Protein AF-A0A1S3N5W5-F1 (afdb_monomer_lite)

Structure (mmCIF, N/CA/C/O backbone):
data_AF-A0A1S3N5W5-F1
#
_entry.id   AF-A0A1S3N5W5-F1
#
loop_
_atom_site.group_PDB
_atom_site.id
_atom_site.type_symbol
_atom_site.label_atom_id
_atom_site.label_alt_id
_atom_site.label_comp_id
_atom_site.label_asym_id
_atom_site.label_entity_id
_atom_site.label_seq_id
_atom_site.pdbx_PDB_ins_code
_atom_site.Cartn_x
_atom_site.Cartn_y
_atom_site.Cartn_z
_atom_site.occupancy
_atom_site.B_iso_or_equiv
_atom_site.auth_seq_id
_atom_site.auth_comp_id
_atom_site.auth_asym_id
_atom_site.auth_atom_id
_atom_site.pdbx_PDB_model_num
ATOM 1 N N . MET A 1 1 ? -21.357 9.509 22.830 1.00 54.25 1 MET A N 1
ATOM 2 C CA . MET A 1 1 ? -22.009 9.229 21.536 1.00 54.25 1 MET A CA 1
ATOM 3 C C . MET A 1 1 ? -20.932 9.216 20.471 1.00 54.25 1 MET A C 1
ATOM 5 O O . MET A 1 1 ? -20.289 10.240 20.273 1.00 54.25 1 MET A O 1
ATOM 9 N N . LEU A 1 2 ? -20.668 8.061 19.860 1.00 64.44 2 LEU A N 1
ATOM 10 C CA . LEU A 1 2 ? -19.846 7.996 18.650 1.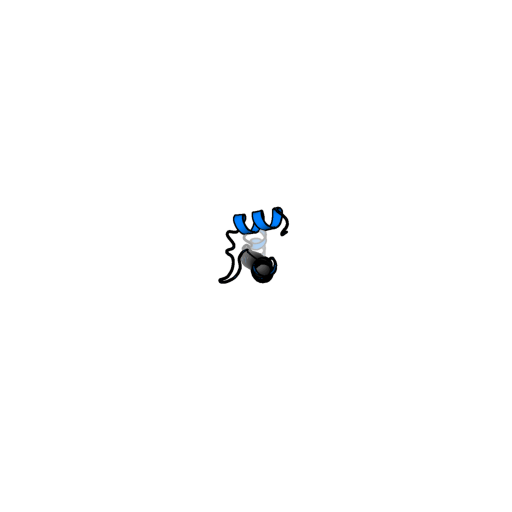00 64.44 2 LEU A CA 1
ATOM 11 C C . LEU A 1 2 ? -20.573 8.760 17.532 1.00 64.44 2 LEU A C 1
ATOM 13 O O . LEU A 1 2 ? -21.797 8.713 17.443 1.00 64.44 2 LEU A O 1
ATOM 17 N N . CYS A 1 3 ? -19.833 9.524 16.728 1.00 79.69 3 CYS A N 1
ATOM 18 C CA . CYS A 1 3 ? -20.386 10.273 15.596 1.00 79.69 3 CYS A CA 1
ATOM 19 C C . CYS A 1 3 ? -21.081 9.313 14.612 1.00 79.69 3 CYS A C 1
ATOM 21 O O . CYS A 1 3 ? -20.509 8.268 14.303 1.00 79.69 3 CYS A O 1
ATOM 23 N N . CYS A 1 4 ? -22.257 9.674 14.076 1.00 80.25 4 CYS A N 1
ATOM 24 C CA . CYS A 1 4 ? -23.024 8.832 13.139 1.00 80.25 4 CYS A CA 1
ATOM 25 C C . CYS A 1 4 ? -22.170 8.323 11.965 1.00 80.25 4 CYS A C 1
ATOM 27 O O . CYS A 1 4 ? -22.244 7.153 11.604 1.00 80.25 4 CYS A O 1
ATOM 29 N N . ARG A 1 5 ? -21.258 9.166 11.462 1.00 88.25 5 ARG A N 1
ATOM 30 C CA . ARG A 1 5 ? -20.338 8.817 10.366 1.00 88.25 5 ARG A CA 1
ATOM 31 C C . ARG A 1 5 ? -19.387 7.672 10.706 1.00 88.25 5 ARG A C 1
ATOM 33 O O . ARG A 1 5 ? -18.997 6.914 9.828 1.00 88.25 5 ARG A O 1
ATOM 40 N N . PHE A 1 6 ? -18.968 7.558 11.966 1.00 90.56 6 PHE A N 1
ATOM 41 C CA . PHE A 1 6 ? -18.067 6.484 12.374 1.00 90.56 6 PHE A CA 1
ATOM 42 C C . PHE A 1 6 ? -18.791 5.136 12.372 1.00 90.56 6 PHE A C 1
ATOM 44 O O . PHE A 1 6 ? -18.244 4.158 11.879 1.00 90.56 6 PHE A O 1
ATOM 51 N N . LEU A 1 7 ? -20.035 5.093 12.855 1.00 87.00 7 LEU A N 1
ATOM 52 C CA . LEU A 1 7 ? -20.844 3.871 12.828 1.00 87.00 7 LEU A CA 1
ATOM 53 C C . LEU A 1 7 ? -21.189 3.449 11.391 1.00 87.00 7 LEU A C 1
ATOM 55 O O . LEU A 1 7 ? -21.124 2.269 11.064 1.00 87.00 7 LEU A O 1
ATOM 59 N N . GLU A 1 8 ? -21.483 4.403 10.507 1.00 90.69 8 GLU A N 1
ATOM 60 C CA . GLU A 1 8 ? -21.665 4.126 9.075 1.00 90.69 8 GLU A CA 1
ATOM 61 C C . GLU A 1 8 ? -20.407 3.505 8.450 1.00 90.69 8 GLU A C 1
ATOM 63 O O . GLU A 1 8 ? -20.503 2.531 7.705 1.00 90.69 8 GLU A O 1
ATOM 68 N N . LEU A 1 9 ? -19.219 4.016 8.794 1.00 91.81 9 LEU A N 1
ATOM 69 C CA . LEU A 1 9 ? -17.942 3.469 8.327 1.00 91.81 9 LEU A CA 1
ATOM 70 C C . LEU A 1 9 ? -17.686 2.050 8.842 1.00 91.81 9 LEU A C 1
ATOM 72 O O . LEU A 1 9 ? -17.274 1.189 8.063 1.00 91.81 9 LEU A O 1
ATOM 76 N N . THR A 1 10 ? -17.925 1.781 10.128 1.00 90.88 10 THR A N 1
ATOM 77 C CA . THR A 1 10 ? -17.702 0.439 10.688 1.00 90.88 10 THR A CA 1
ATOM 78 C C . THR A 1 10 ? -18.649 -0.589 10.073 1.00 90.88 10 THR A C 1
ATOM 80 O O . THR A 1 10 ? -18.219 -1.708 9.800 1.00 90.88 10 THR A O 1
ATOM 83 N N . VAL A 1 11 ? -19.894 -0.202 9.768 1.00 90.31 11 VAL A N 1
ATOM 84 C CA . VAL A 1 11 ? -20.856 -1.038 9.031 1.00 90.31 11 VAL A CA 1
ATOM 85 C C . VAL A 1 11 ? -20.421 -1.244 7.580 1.00 90.31 11 VAL A C 1
ATOM 87 O O . VAL A 1 11 ? -20.401 -2.382 7.114 1.00 90.31 11 VAL A O 1
ATOM 90 N N . PHE A 1 12 ? -20.033 -0.177 6.873 1.00 92.75 12 PHE A N 1
ATOM 91 C CA . PHE A 1 12 ? -19.600 -0.243 5.473 1.00 92.75 12 PHE A CA 1
ATOM 92 C C . PHE A 1 12 ? -18.415 -1.197 5.282 1.00 92.75 12 PHE A C 1
ATOM 94 O O . PHE A 1 12 ? -18.437 -2.054 4.401 1.00 92.75 12 PHE A O 1
ATOM 101 N N . TYR A 1 13 ? -17.409 -1.096 6.153 1.00 91.81 13 TYR A N 1
ATOM 102 C CA . TYR A 1 13 ? -16.232 -1.968 6.138 1.00 91.81 13 TYR A CA 1
ATOM 103 C C . TYR A 1 13 ? -16.434 -3.295 6.888 1.00 91.81 13 TYR A C 1
ATOM 105 O O . TYR A 1 13 ? -15.488 -4.067 7.025 1.00 91.81 13 TYR A O 1
ATOM 113 N N . GLN A 1 14 ? -17.651 -3.574 7.370 1.00 91.19 14 GLN A N 1
ATOM 114 C CA . GLN A 1 14 ? -18.023 -4.808 8.073 1.00 91.19 14 GLN A CA 1
ATOM 115 C C . GLN A 1 14 ? -17.123 -5.143 9.276 1.00 91.19 14 GLN A C 1
ATOM 117 O O . GLN A 1 14 ? -16.883 -6.312 9.596 1.00 91.19 14 GLN A O 1
ATOM 122 N N . VAL A 1 15 ? -16.633 -4.117 9.971 1.00 89.44 15 VAL A N 1
ATOM 123 C CA . VAL A 1 15 ? -15.803 -4.289 11.164 1.00 89.44 15 VAL A CA 1
ATOM 124 C C . VAL A 1 15 ? -16.698 -4.722 12.319 1.00 89.44 15 VAL A C 1
ATOM 126 O O . VAL A 1 15 ? -17.684 -4.063 12.643 1.00 89.44 15 VAL A O 1
ATOM 129 N N . LYS A 1 16 ? -16.362 -5.851 12.948 1.00 85.44 16 LYS A N 1
ATOM 130 C CA . LYS A 1 16 ? -17.111 -6.401 14.083 1.00 85.44 16 LYS A CA 1
ATOM 131 C C . LYS A 1 16 ? -16.460 -5.997 15.401 1.00 85.44 16 LYS A C 1
ATOM 133 O O . LYS A 1 16 ? -15.236 -5.926 15.496 1.00 85.44 16 LYS A O 1
ATOM 138 N N . ALA A 1 17 ? -17.287 -5.749 16.413 1.00 83.25 17 ALA A N 1
ATOM 139 C CA . ALA A 1 17 ? -16.818 -5.495 17.771 1.00 83.25 17 ALA A CA 1
ATOM 140 C C . ALA A 1 17 ? -16.099 -6.737 18.325 1.00 83.25 17 ALA A C 1
ATOM 142 O O . ALA A 1 17 ? -16.455 -7.872 17.986 1.00 83.25 17 ALA A O 1
ATOM 143 N N . LYS A 1 18 ? -15.078 -6.532 19.163 1.00 83.38 18 LYS A N 1
ATOM 144 C CA . LYS A 1 18 ? -14.379 -7.644 19.821 1.00 83.38 18 LYS A CA 1
ATOM 145 C C . LYS A 1 18 ? -15.254 -8.242 20.926 1.00 83.38 18 LYS A C 1
ATOM 147 O O . LYS A 1 18 ? -16.181 -7.607 21.421 1.00 83.38 18 LYS A O 1
ATOM 152 N N . MET A 1 19 ? -14.968 -9.481 21.330 1.00 79.00 19 MET A N 1
ATOM 153 C CA . MET A 1 19 ? -15.709 -10.145 22.408 1.00 79.00 19 MET A CA 1
ATOM 154 C C . MET A 1 19 ? -15.631 -9.313 23.699 1.00 79.00 19 MET A C 1
ATOM 156 O O . MET A 1 19 ? -14.540 -9.011 24.173 1.00 79.00 19 MET A O 1
ATOM 160 N N . GLY A 1 20 ? -16.790 -8.930 24.240 1.00 78.75 20 GLY A N 1
ATOM 161 C CA . GLY A 1 20 ? -16.897 -8.044 25.405 1.00 78.75 20 GLY A CA 1
ATOM 162 C C . GLY A 1 20 ? -17.062 -6.555 25.073 1.00 78.75 20 GLY A C 1
ATOM 163 O O . GLY A 1 20 ? -17.388 -5.777 25.966 1.00 78.75 20 GLY A O 1
ATOM 164 N N . GLU A 1 21 ? -16.913 -6.147 23.808 1.00 81.25 21 GLU A N 1
ATOM 165 C CA . GLU A 1 21 ? -17.252 -4.799 23.344 1.00 81.25 21 GLU A CA 1
ATOM 166 C C . GLU A 1 21 ? -18.716 -4.742 22.871 1.00 81.25 21 GLU A C 1
ATOM 168 O O . GLU A 1 21 ? -19.178 -5.601 22.121 1.00 81.25 21 GLU A O 1
ATOM 173 N N . LYS A 1 22 ? -19.455 -3.703 23.285 1.00 80.31 22 LYS A N 1
ATOM 174 C CA . LYS A 1 22 ? -20.839 -3.466 22.831 1.00 80.31 22 LYS A CA 1
ATOM 175 C C . LYS A 1 22 ? -20.894 -2.912 21.401 1.00 80.31 22 LYS A C 1
ATOM 177 O O . LYS A 1 22 ? -21.828 -3.207 20.664 1.00 80.31 22 LYS A O 1
ATOM 182 N N . GLU A 1 23 ? -19.899 -2.112 21.025 1.00 83.12 23 GLU A N 1
ATOM 183 C CA . GLU A 1 23 ? -19.770 -1.442 19.728 1.00 83.12 23 GLU A CA 1
ATOM 184 C C . GLU A 1 23 ? -18.291 -1.396 19.327 1.00 83.12 23 GLU A C 1
ATOM 186 O O . GLU A 1 23 ? -17.411 -1.431 20.189 1.00 83.12 23 GLU A O 1
ATOM 191 N N . VAL A 1 24 ? -18.008 -1.297 18.025 1.00 88.38 24 VAL A N 1
ATOM 192 C CA . VAL A 1 24 ? -16.633 -1.134 17.531 1.00 88.38 24 VAL A CA 1
ATOM 193 C C . VAL A 1 24 ? -16.050 0.155 18.097 1.00 88.38 24 VAL A C 1
ATOM 195 O O . VAL A 1 24 ? -16.581 1.240 17.867 1.00 88.38 24 VAL A O 1
ATOM 198 N N . SER A 1 25 ? -14.934 0.051 18.813 1.00 89.25 25 SER A N 1
ATOM 199 C CA . SER A 1 25 ? -14.215 1.232 19.279 1.00 89.25 25 SER A CA 1
ATOM 200 C C . SER A 1 25 ? -13.418 1.884 18.136 1.00 89.25 25 SER A C 1
ATOM 202 O O . SER A 1 25 ? -12.929 1.187 17.240 1.00 89.25 25 SER A O 1
ATOM 204 N N . PRO A 1 26 ? -13.210 3.216 18.162 1.00 90.50 26 PRO A N 1
ATOM 205 C CA . PRO A 1 26 ? -12.318 3.889 17.219 1.00 90.50 26 PRO A CA 1
ATOM 206 C C . PRO A 1 26 ? -10.923 3.273 17.184 1.00 90.50 26 PRO A C 1
ATOM 208 O O . PRO A 1 26 ? -10.352 3.129 16.111 1.00 90.50 26 PRO A O 1
ATOM 211 N N . ASN A 1 27 ? -10.399 2.855 18.339 1.00 90.44 27 ASN A N 1
ATOM 212 C CA . ASN A 1 27 ? -9.108 2.182 18.418 1.00 90.44 27 ASN A CA 1
ATOM 213 C C . ASN A 1 27 ? -9.092 0.900 17.570 1.00 90.44 27 ASN A C 1
ATOM 215 O O . ASN A 1 27 ? -8.233 0.770 16.705 1.00 90.44 27 ASN A O 1
ATOM 219 N N . THR A 1 28 ? -10.085 0.018 17.730 1.00 90.19 28 THR A N 1
ATOM 220 C CA . THR A 1 28 ? -10.190 -1.214 16.935 1.00 90.19 28 THR A CA 1
ATOM 221 C C . THR A 1 28 ? -10.219 -0.927 15.431 1.00 90.19 28 THR A C 1
ATOM 223 O O . THR A 1 28 ? -9.487 -1.568 14.680 1.00 90.19 28 THR A O 1
ATOM 226 N N . PHE A 1 29 ? -11.016 0.048 14.984 1.00 91.81 29 PHE A N 1
ATOM 227 C CA . PHE A 1 29 ? -11.096 0.395 13.562 1.00 91.81 29 PHE A CA 1
ATOM 228 C C . PHE A 1 29 ? -9.783 0.994 13.032 1.00 91.81 29 PHE A C 1
ATOM 230 O O . PHE A 1 29 ? -9.250 0.547 12.016 1.00 91.81 29 PHE A O 1
ATOM 237 N N . PHE A 1 30 ? -9.244 2.003 13.722 1.00 93.00 30 PHE A N 1
ATOM 238 C CA . PHE A 1 30 ? -8.076 2.737 13.245 1.00 93.00 30 PHE A CA 1
ATOM 239 C C . PHE A 1 30 ? -6.779 1.941 13.346 1.00 93.00 30 PHE A C 1
ATOM 241 O O . PHE A 1 30 ? -5.903 2.174 12.523 1.00 93.00 30 PHE A O 1
ATOM 248 N N . SER A 1 31 ? -6.655 0.984 14.269 1.00 93.06 31 SER A N 1
ATOM 249 C CA . SER A 1 31 ? -5.516 0.060 14.279 1.00 93.06 31 SER A CA 1
ATOM 250 C C . SER A 1 31 ? -5.473 -0.783 13.004 1.00 93.06 31 SER A C 1
ATOM 252 O O . SER A 1 31 ? -4.458 -0.788 12.319 1.00 93.06 31 SER A O 1
ATOM 254 N N . VAL A 1 32 ? -6.596 -1.397 12.613 1.00 92.00 32 VAL A N 1
ATOM 255 C CA . VAL A 1 32 ? -6.670 -2.181 11.366 1.00 92.00 32 VAL A CA 1
ATOM 256 C C . VAL A 1 32 ? -6.378 -1.305 10.147 1.00 92.00 32 VAL A C 1
ATOM 258 O O . VAL A 1 32 ? -5.613 -1.690 9.265 1.00 92.00 32 VAL A O 1
ATOM 261 N N . TRP A 1 33 ? -6.966 -0.107 10.103 1.00 93.88 33 TRP A N 1
ATOM 262 C CA . TRP A 1 33 ? -6.739 0.827 9.001 1.00 93.88 33 TRP A CA 1
ATOM 263 C C . TRP A 1 33 ? -5.286 1.305 8.914 1.00 93.88 33 TRP A C 1
ATOM 265 O O . TRP A 1 33 ? -4.739 1.449 7.818 1.00 93.88 33 TRP A O 1
ATOM 275 N N . HIS A 1 34 ? -4.664 1.565 10.063 1.00 96.19 34 HIS A N 1
ATOM 276 C CA . HIS A 1 34 ? -3.272 1.976 10.150 1.00 96.19 34 HIS A CA 1
ATOM 277 C C . HIS A 1 34 ? -2.344 0.882 9.621 1.00 96.19 34 HIS A C 1
ATOM 279 O O . HIS A 1 34 ? -1.494 1.174 8.779 1.00 96.19 34 HIS A O 1
ATOM 285 N N . ASP A 1 35 ? -2.541 -0.360 10.060 1.00 96.12 35 ASP A N 1
ATOM 286 C CA . ASP A 1 35 ? -1.723 -1.496 9.636 1.00 96.12 35 ASP A CA 1
ATOM 287 C C . ASP A 1 35 ? -1.856 -1.716 8.124 1.00 96.12 35 ASP A C 1
ATOM 289 O O . ASP A 1 35 ? -0.854 -1.703 7.406 1.00 96.12 35 ASP A O 1
ATOM 293 N N . PHE A 1 36 ? -3.094 -1.741 7.612 1.00 96.38 36 PHE A N 1
ATOM 294 C CA . PHE A 1 36 ? -3.363 -1.798 6.173 1.00 96.38 36 PHE A CA 1
ATOM 295 C C . PHE A 1 36 ? -2.660 -0.673 5.399 1.00 96.38 36 PHE A C 1
ATOM 297 O O . PHE A 1 36 ? -2.005 -0.917 4.386 1.00 96.38 36 PHE A O 1
ATOM 304 N N . SER A 1 37 ? -2.779 0.570 5.871 1.00 97.69 37 SER A N 1
ATOM 305 C CA . SER A 1 37 ? -2.192 1.731 5.195 1.00 97.69 37 SER A CA 1
ATOM 306 C C . SER A 1 37 ? -0.664 1.697 5.213 1.00 97.69 37 SER A C 1
ATOM 308 O O . SER A 1 37 ? -0.024 2.125 4.248 1.00 97.69 37 SER A O 1
ATOM 310 N N . SER A 1 38 ? -0.063 1.207 6.301 1.00 98.06 38 SER A N 1
ATOM 311 C CA . SER A 1 38 ? 1.388 1.074 6.411 1.00 98.06 38 SER A CA 1
ATOM 312 C C . SER A 1 38 ? 1.916 0.024 5.440 1.00 98.06 38 SER A C 1
ATOM 314 O O . SER A 1 38 ? 2.831 0.330 4.671 1.00 98.06 38 SER A O 1
ATOM 316 N N . ASP A 1 39 ? 1.287 -1.151 5.403 1.00 98.25 39 ASP A N 1
ATOM 317 C CA . ASP A 1 39 ? 1.639 -2.223 4.470 1.00 98.25 39 ASP A CA 1
ATOM 318 C C . ASP A 1 39 ? 1.462 -1.771 3.019 1.00 98.25 39 ASP A C 1
ATOM 320 O O . ASP A 1 39 ? 2.361 -1.934 2.189 1.00 98.25 39 ASP A O 1
ATOM 324 N N . PHE A 1 40 ? 0.334 -1.121 2.715 1.00 98.31 40 PHE A N 1
ATOM 325 C CA . PHE A 1 40 ? 0.065 -0.571 1.390 1.00 98.31 40 PHE A CA 1
ATOM 326 C C . PHE A 1 40 ? 1.146 0.426 0.961 1.00 98.31 40 PHE A C 1
ATOM 328 O O . PHE A 1 40 ? 1.648 0.355 -0.161 1.00 98.31 40 PHE A O 1
ATOM 335 N N . LYS A 1 41 ? 1.547 1.342 1.848 1.00 98.00 41 LYS A N 1
ATOM 336 C CA . LYS A 1 41 ? 2.604 2.328 1.582 1.00 98.00 41 LYS A CA 1
ATOM 337 C C . LYS A 1 41 ? 3.939 1.651 1.266 1.00 98.00 41 LYS A C 1
ATOM 339 O O . LYS A 1 41 ? 4.651 2.102 0.364 1.00 98.00 41 LYS A O 1
ATOM 344 N N . ASP A 1 42 ? 4.299 0.601 1.994 1.00 98.19 42 ASP A N 1
ATOM 345 C CA . ASP A 1 42 ? 5.580 -0.080 1.804 1.00 98.19 42 ASP A CA 1
ATOM 346 C C . ASP A 1 42 ? 5.586 -0.931 0.527 1.00 98.19 42 ASP A C 1
ATOM 348 O O . ASP A 1 42 ? 6.541 -0.862 -0.257 1.00 98.19 42 ASP A O 1
ATOM 352 N N . LEU A 1 43 ? 4.482 -1.630 0.242 1.00 98.31 43 LEU A N 1
ATOM 353 C CA . LEU A 1 43 ? 4.268 -2.323 -1.031 1.00 98.31 43 LEU A CA 1
ATOM 354 C C 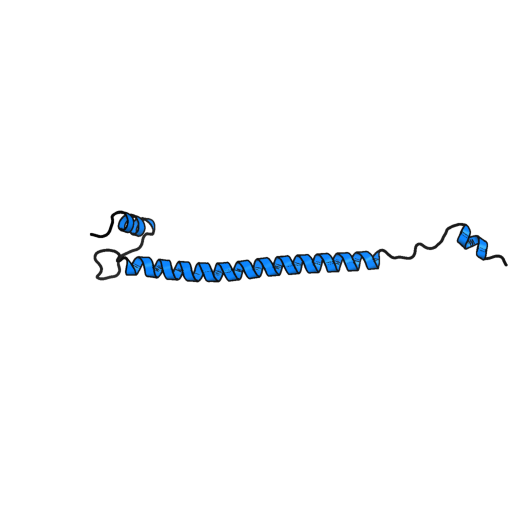. LEU A 1 43 ? 4.305 -1.349 -2.209 1.00 98.31 43 LEU A C 1
ATOM 356 O O . LEU A 1 43 ? 5.037 -1.575 -3.169 1.00 98.31 43 LEU A O 1
ATOM 360 N N . TRP A 1 44 ? 3.608 -0.216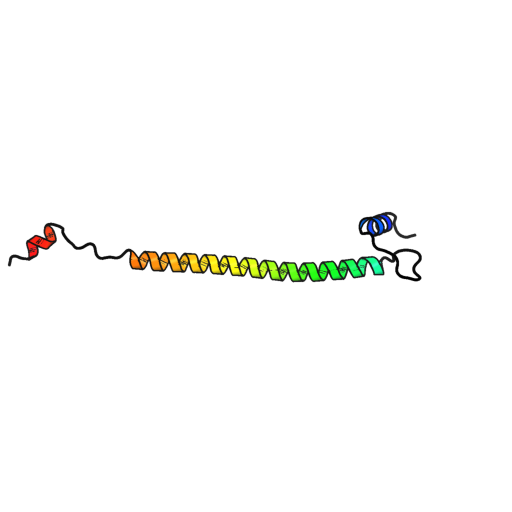 -2.112 1.00 98.00 44 TRP A N 1
ATOM 361 C CA . TRP A 1 44 ? 3.599 0.810 -3.153 1.00 98.00 44 TRP A CA 1
ATOM 362 C C . TRP A 1 44 ? 5.010 1.304 -3.486 1.00 98.00 44 TRP A C 1
ATOM 364 O O . TRP A 1 44 ? 5.378 1.414 -4.658 1.00 98.00 44 TRP A O 1
ATOM 374 N N . LYS A 1 45 ? 5.841 1.574 -2.473 1.00 98.06 45 LYS A N 1
ATOM 375 C CA . LYS A 1 45 ? 7.241 1.981 -2.685 1.00 98.06 45 LYS A CA 1
ATOM 376 C C . LYS A 1 45 ? 8.058 0.888 -3.372 1.00 98.06 45 LYS A C 1
ATOM 378 O O . LYS A 1 45 ? 8.847 1.192 -4.270 1.00 98.06 45 LYS A O 1
ATOM 383 N N . LYS A 1 46 ? 7.879 -0.369 -2.957 1.00 98.31 46 LYS A N 1
ATOM 384 C CA . LYS A 1 46 ? 8.578 -1.524 -3.534 1.00 98.31 46 LYS A CA 1
ATOM 385 C C . LYS A 1 46 ? 8.210 -1.720 -5.005 1.00 98.31 46 LYS A C 1
ATOM 387 O O . LYS A 1 46 ? 9.111 -1.786 -5.841 1.00 98.31 46 LYS A O 1
ATOM 392 N N . GLU A 1 47 ? 6.919 -1.739 -5.318 1.00 98.00 47 GLU A N 1
ATOM 393 C CA . GLU A 1 47 ? 6.415 -1.911 -6.683 1.00 98.00 47 GLU A CA 1
ATOM 394 C C . GLU A 1 47 ? 6.879 -0.772 -7.600 1.00 98.00 47 GLU A C 1
ATOM 396 O O . GLU A 1 47 ? 7.406 -1.020 -8.683 1.00 98.00 47 GLU A O 1
ATOM 401 N N . ASN A 1 48 ? 6.819 0.484 -7.143 1.00 98.06 48 ASN A N 1
ATOM 402 C CA . ASN A 1 48 ? 7.329 1.615 -7.928 1.00 98.06 48 ASN A CA 1
ATOM 403 C C . ASN A 1 48 ? 8.827 1.507 -8.225 1.00 98.06 48 ASN A C 1
ATOM 405 O O . ASN A 1 48 ? 9.265 1.808 -9.339 1.00 98.06 48 ASN A O 1
ATOM 409 N N . LYS A 1 49 ? 9.623 1.052 -7.251 1.00 98.06 49 LYS A N 1
ATOM 410 C CA . LYS A 1 49 ? 11.053 0.809 -7.463 1.00 98.06 49 LYS A CA 1
ATOM 411 C C . LYS A 1 49 ? 11.278 -0.288 -8.504 1.00 98.06 49 LYS A C 1
ATOM 413 O O . LYS A 1 49 ? 12.132 -0.116 -9.371 1.00 98.06 49 LYS A O 1
ATOM 418 N N . MET A 1 50 ? 10.518 -1.381 -8.444 1.00 98.12 50 MET A N 1
ATOM 419 C CA . MET A 1 50 ? 10.615 -2.477 -9.413 1.00 98.12 50 MET A CA 1
ATOM 420 C C . MET A 1 50 ? 10.242 -2.024 -10.826 1.00 98.12 50 MET A C 1
ATOM 422 O O . MET A 1 50 ? 11.014 -2.251 -11.757 1.00 98.12 50 MET A O 1
ATOM 426 N N . ILE A 1 51 ? 9.128 -1.302 -10.979 1.00 97.81 51 ILE A N 1
ATOM 427 C CA . ILE A 1 51 ? 8.694 -0.737 -12.264 1.00 97.81 51 ILE A CA 1
ATOM 428 C C . ILE A 1 51 ? 9.780 0.178 -12.838 1.00 97.81 51 ILE A C 1
ATOM 430 O O . ILE A 1 51 ? 10.127 0.070 -14.016 1.00 97.81 51 ILE A O 1
ATOM 434 N N . LEU A 1 52 ? 10.354 1.064 -12.019 1.00 97.56 52 LEU A N 1
ATOM 435 C CA . LEU A 1 52 ? 11.417 1.961 -12.465 1.00 97.56 52 LEU A CA 1
ATOM 436 C C . LEU A 1 52 ? 12.663 1.189 -12.923 1.00 97.56 52 LEU A C 1
ATOM 438 O O . LEU A 1 52 ? 13.206 1.478 -13.989 1.00 97.56 52 LEU A O 1
ATOM 442 N N . GLN A 1 53 ? 13.091 0.185 -12.152 1.00 97.94 53 GLN A N 1
ATOM 443 C CA . GLN A 1 53 ? 14.232 -0.665 -12.503 1.00 97.94 53 GLN A CA 1
ATOM 444 C C . GLN A 1 53 ? 13.997 -1.437 -13.802 1.00 97.94 53 GLN A C 1
ATOM 446 O O . GLN A 1 53 ? 14.904 -1.544 -14.626 1.00 97.94 53 GLN A O 1
ATOM 451 N N . GLU A 1 54 ? 12.792 -1.960 -14.016 1.00 97.44 54 GLU A N 1
ATOM 452 C CA . GLU A 1 54 ? 12.469 -2.683 -15.241 1.00 97.44 54 GLU A CA 1
ATOM 453 C C . GLU A 1 54 ? 12.461 -1.757 -16.464 1.00 97.44 54 GLU A C 1
ATOM 455 O O . GLU A 1 54 ? 12.982 -2.121 -17.521 1.00 97.44 54 GLU A O 1
ATOM 460 N N . ARG A 1 55 ? 11.937 -0.533 -16.326 1.00 97.31 55 ARG A N 1
ATOM 461 C CA . ARG A 1 55 ? 11.984 0.474 -17.399 1.00 97.31 55 ARG A CA 1
ATOM 462 C C . ARG A 1 55 ? 13.418 0.875 -17.741 1.00 97.31 55 ARG A C 1
ATOM 464 O O . ARG A 1 55 ? 13.731 1.010 -18.922 1.00 97.31 55 ARG A O 1
ATOM 471 N N . LEU A 1 56 ? 14.282 1.014 -16.737 1.00 97.06 56 LEU A N 1
ATOM 472 C CA . LEU A 1 56 ? 15.700 1.320 -16.926 1.00 97.06 56 LEU A CA 1
ATOM 473 C C . LEU A 1 56 ? 16.426 0.189 -17.668 1.00 97.06 56 LEU A C 1
ATOM 475 O O . LEU A 1 56 ? 17.030 0.444 -18.706 1.00 97.06 56 LEU A O 1
ATOM 479 N N . LYS A 1 57 ? 16.257 -1.066 -17.232 1.00 96.69 57 LYS A N 1
ATOM 480 C CA . LYS A 1 57 ? 16.821 -2.240 -17.925 1.00 96.69 57 LYS A CA 1
ATOM 481 C C . LYS A 1 57 ? 16.364 -2.333 -19.382 1.00 96.69 57 LYS A C 1
ATOM 483 O O . LYS A 1 57 ? 17.167 -2.612 -20.267 1.00 96.69 57 LYS A O 1
ATOM 488 N N . LYS A 1 58 ? 15.077 -2.075 -19.653 1.00 95.62 58 LYS A N 1
ATOM 489 C CA . LYS A 1 58 ? 14.536 -2.054 -21.025 1.00 95.62 58 LYS A CA 1
ATOM 490 C C . LYS A 1 58 ? 15.185 -0.962 -21.882 1.00 95.62 58 LYS A C 1
ATOM 492 O O . LYS A 1 58 ? 15.457 -1.200 -23.057 1.00 95.62 58 LYS A O 1
ATOM 497 N N . ALA A 1 59 ? 15.451 0.213 -21.312 1.00 94.75 59 ALA A N 1
ATOM 498 C CA . ALA A 1 59 ? 16.131 1.299 -22.017 1.00 94.75 59 ALA A CA 1
ATOM 499 C C . ALA A 1 59 ? 17.607 0.969 -22.311 1.00 94.75 59 ALA A C 1
ATOM 501 O O . ALA A 1 59 ? 18.062 1.169 -23.438 1.00 94.75 59 ALA A O 1
ATOM 502 N N . GLU A 1 60 ? 18.332 0.416 -21.335 1.00 94.50 60 GLU A N 1
ATOM 503 C CA . GLU A 1 60 ? 19.729 -0.019 -21.493 1.00 94.50 60 GLU A CA 1
ATOM 504 C C . GLU A 1 60 ? 19.872 -1.096 -22.575 1.00 94.50 60 GLU A C 1
ATOM 506 O O . GLU A 1 60 ? 20.737 -1.004 -23.448 1.00 94.50 60 GLU A O 1
ATOM 511 N N . GLU A 1 61 ? 18.978 -2.084 -22.565 1.00 94.25 61 GLU A N 1
ATOM 512 C CA . GLU A 1 61 ? 18.957 -3.158 -23.553 1.00 94.25 61 GLU A CA 1
ATOM 513 C C . GLU A 1 61 ? 18.654 -2.633 -24.965 1.00 94.25 61 GLU A C 1
ATOM 515 O O . GLU A 1 61 ? 19.307 -3.028 -25.932 1.00 94.25 61 GLU A O 1
ATOM 520 N N . CYS A 1 62 ? 17.725 -1.680 -25.095 1.00 91.38 62 CYS A N 1
ATOM 521 C CA . CYS A 1 62 ? 17.447 -1.012 -26.367 1.00 91.38 62 CYS A CA 1
ATOM 522 C C . CYS A 1 62 ? 18.697 -0.300 -26.916 1.00 91.38 62 CYS A C 1
ATOM 524 O O . CYS A 1 62 ? 19.033 -0.436 -28.097 1.00 91.38 62 CYS A O 1
ATOM 526 N N . PHE A 1 63 ? 19.434 0.405 -26.052 1.00 90.56 63 PHE A N 1
ATOM 527 C CA . PHE A 1 63 ? 20.674 1.080 -26.436 1.00 90.56 63 PHE A CA 1
ATOM 528 C C . PHE A 1 63 ? 21.776 0.089 -26.844 1.00 90.56 63 PHE A C 1
ATOM 530 O O . PHE A 1 63 ? 22.438 0.287 -27.867 1.00 90.56 63 PHE A O 1
ATOM 537 N N . ARG A 1 64 ? 21.944 -1.010 -26.093 1.00 90.06 64 ARG A N 1
ATOM 538 C CA . ARG A 1 64 ? 22.894 -2.086 -26.420 1.00 90.06 64 ARG A CA 1
ATOM 539 C C . ARG A 1 64 ? 22.602 -2.685 -27.796 1.00 90.06 64 ARG A C 1
ATOM 541 O O . ARG A 1 64 ? 23.499 -2.749 -28.635 1.00 90.06 64 ARG A O 1
ATOM 548 N N . GLN A 1 65 ? 21.344 -3.037 -28.059 1.00 86.44 65 GLN A N 1
ATOM 549 C CA . GLN A 1 65 ? 20.923 -3.575 -29.353 1.00 86.44 65 GLN A CA 1
ATOM 550 C C . GLN A 1 65 ? 21.144 -2.581 -30.497 1.00 86.44 65 GLN A C 1
ATOM 552 O O . GLN A 1 65 ? 21.565 -2.980 -31.582 1.00 86.44 65 GLN A O 1
ATOM 557 N N . ALA A 1 66 ? 20.882 -1.288 -30.284 1.00 83.56 66 ALA A N 1
ATOM 558 C CA . ALA A 1 66 ? 21.145 -0.262 -31.292 1.00 83.56 66 ALA A CA 1
ATOM 559 C C . ALA A 1 66 ? 22.645 -0.166 -31.627 1.00 83.56 66 ALA A C 1
ATOM 561 O O . ALA A 1 66 ? 23.010 -0.107 -32.803 1.00 83.56 66 ALA A O 1
ATOM 562 N N . LYS A 1 67 ? 23.517 -0.227 -30.611 1.00 79.25 67 LYS A N 1
ATOM 563 C CA . LYS A 1 67 ? 24.977 -0.229 -30.786 1.00 79.25 67 LYS A CA 1
ATOM 564 C C . LYS A 1 67 ? 25.469 -1.472 -31.536 1.00 79.25 67 LYS A C 1
ATOM 566 O O . LYS A 1 67 ? 26.290 -1.342 -32.439 1.00 79.25 67 LYS A O 1
ATOM 571 N N . GLU A 1 68 ? 24.948 -2.654 -31.210 1.00 76.25 68 GLU A N 1
ATOM 572 C CA . GLU A 1 68 ? 25.294 -3.919 -31.882 1.00 76.25 68 GLU A CA 1
ATOM 573 C C . GLU A 1 68 ? 24.794 -3.979 -33.336 1.00 76.25 68 GLU A C 1
ATOM 575 O O . GLU A 1 68 ? 25.492 -4.458 -34.232 1.00 76.25 68 GLU A O 1
ATOM 580 N N . LYS A 1 69 ? 23.602 -3.440 -33.616 1.00 70.81 69 LYS A N 1
ATOM 581 C CA . LYS A 1 69 ? 23.086 -3.327 -34.990 1.00 70.81 69 LYS A CA 1
ATOM 582 C C . LYS A 1 69 ? 23.904 -2.340 -35.831 1.00 70.81 69 LYS A C 1
ATOM 584 O O . LYS A 1 69 ? 24.134 -2.598 -37.013 1.00 70.81 69 LYS A O 1
ATOM 589 N N . ALA A 1 70 ? 24.381 -1.245 -35.236 1.00 63.06 70 ALA A N 1
ATOM 590 C CA . ALA A 1 70 ? 25.246 -0.279 -35.913 1.00 63.06 70 ALA A CA 1
ATOM 591 C C . ALA A 1 70 ? 26.624 -0.868 -36.268 1.00 63.06 70 ALA A C 1
ATOM 593 O O . ALA A 1 70 ? 27.135 -0.601 -37.355 1.00 63.06 70 ALA A O 1
ATOM 594 N N . THR A 1 71 ? 27.207 -1.711 -35.407 1.00 59.97 71 THR A N 1
ATOM 595 C CA . THR A 1 71 ? 28.496 -2.367 -35.689 1.00 59.97 71 THR A CA 1
ATOM 596 C C . THR A 1 71 ? 28.388 -3.465 -36.751 1.00 59.97 71 THR A C 1
ATOM 598 O O . THR A 1 71 ? 29.297 -3.599 -37.568 1.00 59.97 71 THR A O 1
ATOM 601 N N . TYR A 1 72 ? 27.276 -4.208 -36.820 1.00 55.16 72 TYR A N 1
ATOM 602 C CA . TYR A 1 72 ? 27.074 -5.241 -37.851 1.00 55.16 72 TYR A CA 1
ATOM 603 C C . TYR A 1 72 ? 26.747 -4.668 -39.249 1.00 55.16 72 TYR A C 1
ATOM 605 O O . TYR A 1 72 ? 27.007 -5.313 -40.267 1.00 55.16 72 TYR A O 1
ATOM 613 N N . SER A 1 73 ? 26.220 -3.439 -39.330 1.00 54.16 73 SER A N 1
ATOM 614 C CA . SER A 1 73 ? 25.859 -2.777 -40.597 1.00 54.16 73 SER A CA 1
ATOM 615 C C . SER A 1 73 ? 27.058 -2.286 -41.427 1.00 54.16 73 SER A C 1
ATOM 617 O O . SER A 1 73 ? 26.867 -1.834 -42.559 1.00 54.16 73 SER A O 1
ATOM 619 N N . VAL A 1 74 ? 28.290 -2.381 -40.921 1.00 51.97 74 VAL A N 1
ATOM 620 C CA . VAL A 1 74 ? 29.502 -2.015 -41.672 1.00 51.97 74 VAL A CA 1
ATOM 621 C C . VAL A 1 74 ? 30.122 -3.268 -42.297 1.00 51.97 74 VAL A C 1
ATOM 623 O O . VAL A 1 74 ? 31.258 -3.632 -42.013 1.00 51.97 74 VAL A O 1
ATOM 626 N N . LYS A 1 75 ? 29.393 -3.961 -43.180 1.00 53.66 75 LYS A N 1
ATOM 627 C CA . LYS A 1 75 ? 30.082 -4.809 -44.166 1.00 53.66 75 LYS A CA 1
ATOM 628 C C . LYS A 1 75 ? 30.694 -3.864 -45.202 1.00 53.66 75 LYS A C 1
ATOM 630 O O . LYS A 1 75 ? 29.941 -3.077 -45.783 1.00 53.66 75 LYS A O 1
ATOM 635 N N . PRO A 1 76 ? 32.018 -3.889 -45.445 1.00 54.78 76 PRO A N 1
ATOM 636 C 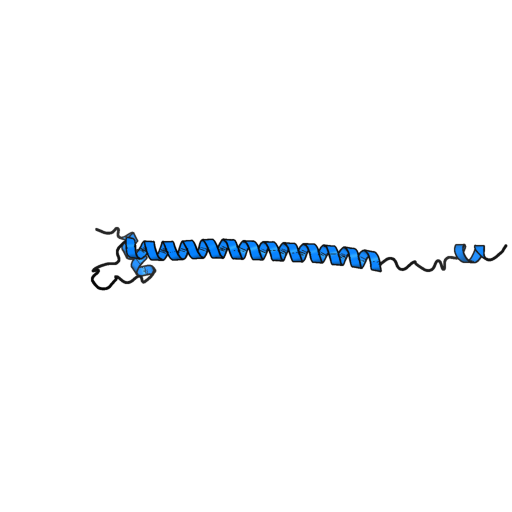CA . PRO A 1 76 ? 32.611 -3.063 -46.485 1.00 54.78 76 PRO A CA 1
ATOM 637 C C . PRO A 1 76 ? 31.922 -3.421 -47.801 1.00 54.78 76 PRO A C 1
ATOM 639 O O . PRO A 1 76 ? 31.977 -4.568 -48.248 1.00 54.78 76 PRO A O 1
ATOM 642 N N . LYS A 1 77 ? 31.214 -2.458 -48.405 1.00 53.78 77 LYS A N 1
ATOM 643 C CA . LYS A 1 77 ? 30.752 -2.604 -49.785 1.00 53.78 77 LYS A CA 1
ATOM 644 C C . LYS A 1 77 ? 32.002 -2.895 -50.603 1.00 53.78 77 LYS A C 1
ATOM 646 O O . LYS A 1 77 ? 32.876 -2.036 -50.691 1.00 53.78 77 LYS A O 1
ATOM 651 N N . HIS A 1 78 ? 32.101 -4.104 -51.152 1.00 56.59 78 HIS A N 1
ATOM 652 C CA . HIS A 1 78 ? 33.138 -4.440 -52.115 1.00 56.59 78 HIS A CA 1
ATOM 653 C C . HIS A 1 78 ? 33.141 -3.324 -53.161 1.00 56.59 78 HIS A C 1
ATOM 655 O O . HIS A 1 78 ? 32.108 -3.072 -53.786 1.00 56.59 78 HIS A O 1
ATOM 661 N N . ALA A 1 79 ? 34.253 -2.601 -53.294 1.00 59.47 79 ALA A N 1
ATOM 662 C CA . ALA A 1 79 ? 34.382 -1.524 -54.262 1.00 59.47 79 ALA A CA 1
ATOM 663 C C . ALA A 1 79 ? 34.411 -2.143 -55.668 1.00 59.47 79 ALA A C 1
ATOM 665 O O . ALA A 1 79 ? 35.458 -2.344 -56.264 1.00 59.47 79 ALA A O 1
ATOM 666 N N . SER A 1 80 ? 33.241 -2.511 -56.188 1.00 59.88 80 SER A N 1
ATOM 667 C CA . SER A 1 80 ? 33.045 -3.030 -57.545 1.00 59.88 80 SER A CA 1
ATOM 668 C C . SER A 1 80 ? 32.943 -1.912 -58.587 1.00 59.88 80 SER A C 1
ATOM 670 O O . SER A 1 80 ? 32.743 -2.188 -59.770 1.00 59.88 80 SER A O 1
ATOM 672 N N . GLY A 1 81 ? 33.081 -0.651 -58.161 1.00 59.94 81 GLY A N 1
ATOM 673 C CA . GLY A 1 81 ? 33.042 0.511 -59.038 1.00 59.94 81 GLY A CA 1
ATOM 674 C C . GLY A 1 81 ? 34.196 0.512 -60.039 1.00 59.94 81 GLY A C 1
ATOM 675 O O . GLY A 1 81 ? 35.309 0.092 -59.731 1.00 59.94 81 GLY A O 1
ATOM 676 N N . ILE A 1 82 ? 33.939 1.041 -61.235 1.00 62.31 82 ILE A N 1
ATOM 677 C CA . ILE A 1 82 ? 34.887 1.111 -62.362 1.00 62.31 82 ILE A CA 1
ATOM 678 C C . ILE A 1 82 ? 36.240 1.730 -61.949 1.00 62.31 82 ILE A C 1
ATOM 680 O O . ILE A 1 82 ? 37.28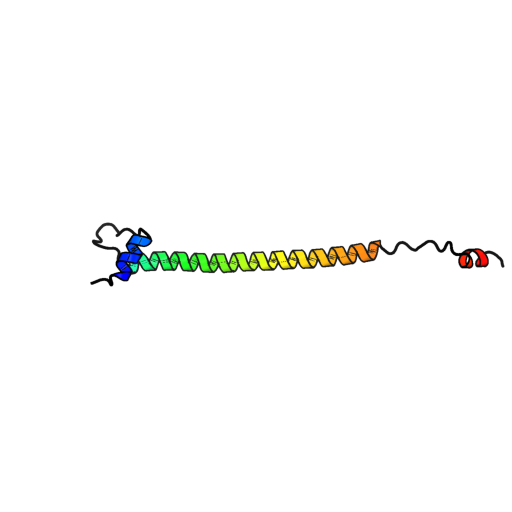7 1.279 -62.407 1.00 62.31 82 ILE A O 1
ATOM 684 N N . LYS A 1 83 ? 36.236 2.679 -60.998 1.00 60.59 83 LYS A N 1
ATOM 685 C CA . LYS A 1 83 ? 37.444 3.300 -60.422 1.00 60.59 83 LYS A CA 1
ATOM 686 C C . LYS A 1 83 ? 38.399 2.295 -59.756 1.00 60.59 83 LYS A C 1
ATOM 688 O O . LYS A 1 83 ? 39.606 2.478 -59.845 1.00 60.59 83 LYS A O 1
ATOM 693 N N . ALA A 1 84 ? 37.887 1.231 -59.134 1.00 63.38 84 ALA A N 1
ATOM 694 C CA . ALA A 1 84 ? 38.711 0.195 -58.504 1.00 63.38 84 ALA A CA 1
ATOM 695 C C . ALA A 1 84 ? 39.358 -0.753 -59.531 1.00 63.38 84 ALA A C 1
ATOM 697 O O . ALA A 1 84 ? 40.432 -1.287 -59.283 1.00 63.38 84 ALA A O 1
ATOM 698 N N . LYS A 1 85 ? 38.738 -0.927 -60.708 1.00 60.47 85 LYS A N 1
ATOM 699 C CA . LYS A 1 85 ? 39.268 -1.774 -61.790 1.00 60.47 85 LYS A CA 1
ATOM 700 C C . LYS A 1 85 ? 40.347 -1.081 -62.631 1.00 60.47 85 LYS A C 1
ATOM 702 O O . LYS A 1 85 ? 41.151 -1.762 -63.255 1.00 60.47 85 LYS A O 1
ATOM 707 N N . LEU A 1 86 ? 40.384 0.255 -62.641 1.00 60.69 86 LEU A N 1
ATOM 708 C CA . LEU A 1 86 ? 41.352 1.031 -63.426 1.00 60.69 86 LEU A CA 1
ATOM 709 C C . LEU A 1 86 ? 42.757 1.074 -62.792 1.00 60.69 86 LEU A C 1
ATOM 711 O O . LEU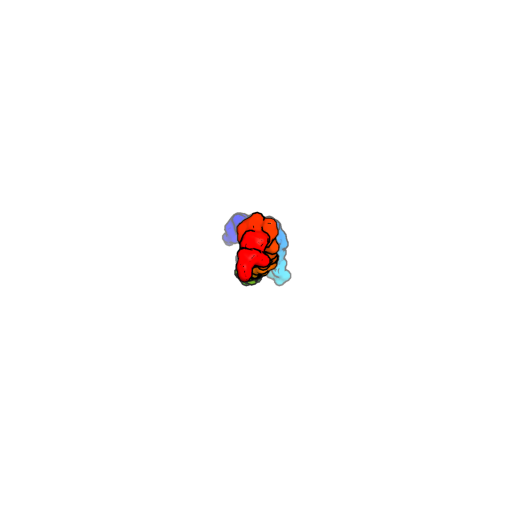 A 1 86 ? 43.730 1.298 -63.498 1.00 60.69 86 LEU A O 1
ATOM 715 N N . GLY A 1 87 ? 42.880 0.803 -61.487 1.00 58.81 87 GLY A N 1
ATOM 716 C CA . GLY A 1 87 ? 44.165 0.781 -60.772 1.00 58.81 87 GLY A CA 1
ATOM 717 C C . GLY A 1 87 ? 45.000 -0.495 -60.948 1.00 58.81 87 GLY A C 1
ATOM 718 O O . GLY A 1 87 ? 46.088 -0.569 -60.396 1.00 58.81 87 GLY A O 1
ATOM 719 N N . MET A 1 88 ? 44.517 -1.500 -61.692 1.00 58.56 88 MET A N 1
ATOM 720 C CA . MET A 1 88 ? 45.251 -2.757 -61.947 1.00 58.56 88 MET A CA 1
ATOM 721 C C . MET A 1 88 ? 46.103 -2.729 -63.226 1.00 58.56 88 MET A C 1
ATOM 723 O O . MET A 1 88 ? 46.554 -3.770 -63.699 1.00 58.56 88 MET A O 1
ATOM 727 N N . LYS A 1 89 ? 46.315 -1.551 -63.811 1.00 52.88 89 LYS A N 1
ATOM 728 C CA . LYS A 1 89 ? 47.230 -1.357 -64.934 1.00 52.88 89 LYS A CA 1
ATOM 729 C C . LYS A 1 89 ? 48.135 -0.177 -64.615 1.00 52.88 89 LYS A C 1
ATOM 731 O O . LYS A 1 89 ? 47.736 0.955 -64.862 1.00 52.88 89 LYS A O 1
ATOM 736 N N . ILE A 1 90 ? 49.284 -0.479 -64.013 1.00 49.66 90 ILE A N 1
ATOM 737 C CA . ILE A 1 90 ? 50.645 0.027 -64.275 1.00 49.66 90 ILE A CA 1
ATOM 738 C C . ILE A 1 90 ? 51.581 -0.775 -63.369 1.00 49.66 90 ILE A C 1
ATOM 740 O O . ILE A 1 90 ? 51.283 -0.863 -62.157 1.00 49.66 90 ILE A O 1
#

Radius of gyration: 34.78 Å; chains: 1; bounding box: 74×20×90 Å

Sequence (90 aa):
MLCCRFLELTVFYQVKAKMGEKEVSPNTFFSVWHDFSSDFKDLWKKENKMILQERLKKAEECFRQAKEKATYSVKPKHASGIKAKLGMKI

Secondary structure (DSSP, 8-state):
---HHHHHHHHHTTPPPPTT-SS--HHHHHHHHHHHHHHHHHHHHHHHHHHHHHHHHHHHHHHHHHHHHHHHT-------SHHHHHTT--

pLDDT: mean 82.68, std 15.83, range [49.66, 98.31]

Foldseek 3Di:
DPDPVVQVVCVVVVPDDDVPDPDNDPCNVVVVVVVVVVVVVVVVVVVVVVVVVVVVVVVVVVVVVVVVVVVVVPPPPPCPDPVVVVVPDD